Protein AF-D9W632-F1 (afdb_monomer)

Organism: NCBI:txid457427

Mean predicted aligned error: 4.55 Å

Solvent-accessible surface area (backbone atoms only — not comparable to full-atom values): 6852 Å² total; per-residue (Å²): 112,69,69,60,52,53,55,49,32,51,59,51,27,63,67,34,71,65,31,48,50,25,45,52,50,26,27,51,46,31,46,78,71,77,38,89,54,84,50,86,72,59,69,78,70,42,72,77,64,74,75,46,98,62,82,48,75,66,54,51,53,49,51,54,48,50,55,52,25,32,59,79,48,40,30,63,59,50,38,50,52,50,27,50,53,45,48,52,51,51,46,63,77,39,40,70,62,53,51,52,50,50,53,50,53,52,54,52,50,58,52,49,52,53,54,53,55,49,57,65,71,77,104

pLDDT: mean 94.78, std 5.45, range [66.19, 98.69]

Structure (mmCIF, N/CA/C/O backbone):
data_AF-D9W632-F1
#
_entry.id   AF-D9W632-F1
#
loop_
_atom_site.group_PDB
_atom_site.id
_atom_site.type_symbol
_atom_site.label_atom_id
_atom_site.label_alt_id
_atom_site.label_comp_id
_atom_site.label_asym_id
_atom_site.label_entity_id
_atom_site.label_seq_id
_atom_site.pdbx_PDB_ins_code
_atom_site.Cartn_x
_atom_site.Cartn_y
_atom_site.Cartn_z
_atom_site.occupancy
_atom_site.B_iso_or_equiv
_atom_site.auth_seq_id
_atom_site.auth_comp_id
_atom_site.auth_asym_id
_atom_site.auth_atom_id
_atom_site.pdbx_PDB_model_num
ATOM 1 N N . MET A 1 1 ? 16.142 9.130 -5.933 1.00 76.19 1 MET A N 1
ATOM 2 C CA . MET A 1 1 ? 15.165 9.260 -7.043 1.00 76.19 1 MET A CA 1
ATOM 3 C C . MET A 1 1 ? 14.056 8.210 -6.962 1.00 76.19 1 MET A C 1
ATOM 5 O O . MET A 1 1 ? 12.921 8.605 -6.755 1.00 76.19 1 MET A O 1
ATOM 9 N N . PHE A 1 2 ? 14.358 6.908 -7.072 1.00 83.69 2 PHE A N 1
ATOM 10 C CA . PHE A 1 2 ? 13.352 5.829 -7.065 1.00 83.69 2 PHE A CA 1
ATOM 11 C C . PHE A 1 2 ? 12.422 5.850 -5.837 1.00 83.69 2 PHE A C 1
ATOM 13 O O . PHE A 1 2 ? 11.212 5.933 -6.014 1.00 83.69 2 PHE A O 1
ATOM 20 N N . ASN A 1 3 ? 12.970 5.914 -4.615 1.00 89.00 3 ASN A N 1
ATOM 21 C CA . ASN A 1 3 ? 12.156 5.965 -3.387 1.00 89.00 3 ASN A CA 1
ATOM 22 C C . ASN A 1 3 ? 11.170 7.146 -3.382 1.00 89.00 3 ASN A C 1
ATOM 24 O O . ASN A 1 3 ? 10.028 6.995 -2.973 1.00 89.00 3 ASN A O 1
ATOM 28 N N . ARG A 1 4 ? 11.574 8.303 -3.926 1.00 94.31 4 ARG A N 1
ATOM 29 C CA . ARG A 1 4 ? 10.696 9.475 -4.057 1.00 94.31 4 ARG A CA 1
ATOM 30 C C . ARG A 1 4 ? 9.517 9.202 -4.999 1.00 94.31 4 ARG A C 1
ATOM 32 O O . ARG A 1 4 ? 8.414 9.655 -4.721 1.00 94.31 4 ARG A O 1
ATOM 39 N N . LEU A 1 5 ? 9.745 8.489 -6.106 1.00 95.44 5 LEU A N 1
ATOM 40 C CA . LEU A 1 5 ? 8.688 8.131 -7.060 1.00 95.44 5 LEU A CA 1
ATOM 41 C C . LEU A 1 5 ? 7.681 7.160 -6.434 1.00 95.44 5 LEU A C 1
ATOM 43 O O . LEU A 1 5 ? 6.483 7.380 -6.568 1.00 95.44 5 LEU A O 1
ATOM 47 N N . VAL A 1 6 ? 8.169 6.158 -5.695 1.00 93.25 6 VAL A N 1
ATOM 48 C CA . VAL A 1 6 ? 7.323 5.203 -4.962 1.00 93.25 6 VAL A CA 1
ATOM 49 C C . VAL A 1 6 ? 6.440 5.930 -3.948 1.00 93.25 6 VAL A C 1
ATOM 51 O O . VAL A 1 6 ? 5.220 5.814 -4.012 1.00 93.25 6 VAL A O 1
ATOM 54 N N . THR A 1 7 ? 7.032 6.751 -3.073 1.00 96.19 7 THR A N 1
ATOM 55 C CA . THR A 1 7 ? 6.271 7.526 -2.080 1.00 96.19 7 THR A CA 1
ATOM 56 C C . THR A 1 7 ? 5.241 8.435 -2.745 1.00 96.19 7 THR A C 1
ATOM 58 O O . THR A 1 7 ? 4.099 8.502 -2.304 1.00 96.19 7 THR A O 1
ATOM 61 N N . ARG A 1 8 ? 5.607 9.117 -3.836 1.00 97.50 8 ARG A N 1
ATOM 62 C CA . ARG A 1 8 ? 4.686 10.009 -4.548 1.00 97.50 8 ARG A CA 1
ATOM 63 C C . ARG A 1 8 ? 3.494 9.258 -5.141 1.00 97.50 8 ARG A C 1
ATOM 65 O O . ARG A 1 8 ? 2.372 9.748 -5.043 1.00 97.50 8 ARG A O 1
ATOM 72 N N . ASP A 1 9 ? 3.717 8.118 -5.786 1.00 97.81 9 ASP A N 1
ATOM 73 C CA . ASP A 1 9 ? 2.635 7.364 -6.426 1.00 97.81 9 ASP A CA 1
ATOM 74 C C . ASP A 1 9 ? 1.709 6.728 -5.381 1.00 97.81 9 ASP A C 1
ATOM 76 O O . ASP A 1 9 ? 0.488 6.767 -5.551 1.00 97.81 9 ASP A O 1
ATOM 80 N N . PHE A 1 10 ? 2.264 6.281 -4.251 1.00 97.38 10 PHE A N 1
ATOM 81 C CA . PHE A 1 10 ? 1.483 5.887 -3.082 1.00 97.38 10 PHE A CA 1
ATOM 82 C C . PHE A 1 10 ? 0.614 7.046 -2.563 1.00 97.38 10 PHE A C 1
ATOM 84 O O . PHE A 1 10 ? -0.605 6.905 -2.456 1.00 97.38 10 PHE A O 1
ATOM 91 N N . GLU A 1 11 ? 1.186 8.235 -2.347 1.00 97.44 11 GLU A N 1
ATOM 92 C CA . GLU A 1 11 ? 0.432 9.422 -1.912 1.00 97.44 11 GLU A CA 1
ATOM 93 C C . GLU A 1 11 ? -0.648 9.860 -2.914 1.00 97.44 11 GLU A C 1
ATOM 95 O O . GLU A 1 11 ? -1.734 10.296 -2.524 1.00 97.44 11 GLU A O 1
ATOM 100 N N . ARG A 1 12 ? -0.397 9.715 -4.220 1.00 98.25 12 ARG A N 1
ATOM 101 C CA . ARG A 1 12 ? -1.414 9.951 -5.258 1.00 98.25 12 ARG A CA 1
ATOM 102 C C . ARG A 1 12 ? -2.530 8.910 -5.185 1.00 98.25 12 ARG A C 1
ATOM 104 O O . ARG A 1 12 ? -3.697 9.284 -5.277 1.00 98.25 12 ARG A O 1
ATOM 111 N N . SER A 1 13 ? -2.200 7.635 -4.974 1.00 98.44 13 SER A N 1
ATOM 112 C CA . SER A 1 13 ? -3.192 6.557 -4.874 1.00 98.44 13 SER A CA 1
ATOM 113 C C . SER A 1 13 ? -4.145 6.747 -3.688 1.00 98.44 13 SER A C 1
ATOM 115 O O . SER A 1 13 ? -5.347 6.552 -3.842 1.00 98.44 13 SER A O 1
ATOM 117 N N . ARG A 1 14 ? -3.657 7.266 -2.548 1.00 97.56 14 ARG A N 1
ATOM 118 C CA . ARG A 1 14 ? -4.485 7.644 -1.380 1.00 97.56 14 ARG A CA 1
ATOM 119 C C . ARG A 1 14 ? -5.591 8.641 -1.724 1.00 97.56 14 ARG A C 1
ATOM 121 O O . ARG A 1 14 ? -6.647 8.658 -1.092 1.00 97.56 14 ARG A O 1
ATOM 128 N N . ARG A 1 15 ? -5.338 9.505 -2.710 1.00 97.69 15 ARG A N 1
ATOM 129 C CA . ARG A 1 15 ? -6.256 10.565 -3.148 1.00 97.69 15 ARG A CA 1
ATOM 130 C C . ARG A 1 15 ? -7.187 10.116 -4.272 1.00 97.69 15 ARG A C 1
ATOM 132 O O . ARG A 1 15 ? -8.133 10.845 -4.572 1.00 97.69 15 ARG A O 1
ATOM 139 N N . ASP A 1 16 ? -6.956 8.943 -4.863 1.00 98.50 16 ASP A N 1
ATOM 140 C CA . ASP A 1 16 ? -7.811 8.389 -5.910 1.00 98.50 16 ASP A CA 1
ATOM 141 C C . ASP A 1 16 ?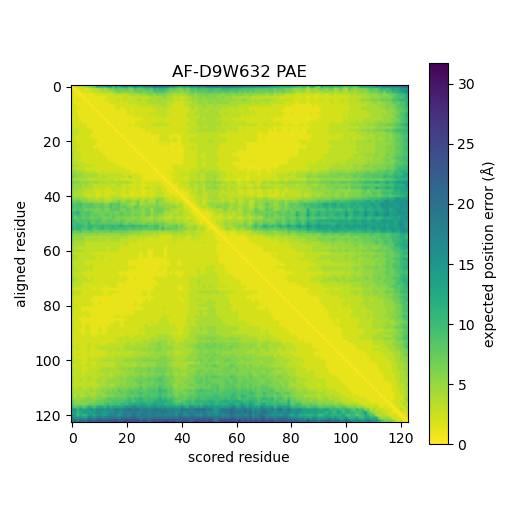 -9.257 8.236 -5.407 1.00 98.50 16 ASP A C 1
ATOM 143 O O . ASP A 1 16 ? -9.524 7.817 -4.276 1.00 98.50 16 ASP A O 1
ATOM 147 N N . ALA A 1 17 ? -10.220 8.614 -6.248 1.00 98.38 17 ALA A N 1
ATOM 148 C CA . ALA A 1 17 ? -11.623 8.656 -5.859 1.00 98.38 17 ALA A CA 1
ATOM 149 C C . ALA A 1 17 ? -12.178 7.271 -5.479 1.00 98.38 17 ALA A C 1
ATOM 151 O O . ALA A 1 17 ? -13.006 7.181 -4.567 1.00 98.38 17 ALA A O 1
ATOM 152 N N . ALA A 1 18 ? -11.728 6.200 -6.142 1.00 98.31 18 ALA A N 1
ATOM 153 C CA . ALA A 1 18 ? -12.130 4.836 -5.817 1.00 98.31 18 ALA A CA 1
ATOM 154 C C . ALA A 1 18 ? -11.544 4.398 -4.471 1.00 98.31 18 ALA A C 1
ATOM 156 O O . ALA A 1 18 ? -12.275 3.853 -3.643 1.00 98.31 18 ALA A O 1
ATOM 157 N N . VAL A 1 19 ? -10.279 4.732 -4.205 1.00 98.56 19 VAL A N 1
ATOM 158 C CA . VAL A 1 19 ? -9.628 4.459 -2.914 1.00 98.56 19 VAL A CA 1
ATOM 159 C C . VAL A 1 19 ? -10.344 5.183 -1.782 1.00 98.56 19 VAL A C 1
ATOM 161 O O . VAL A 1 19 ? -10.756 4.551 -0.813 1.00 98.56 19 VAL A O 1
ATOM 164 N N . ARG A 1 20 ? -10.616 6.485 -1.926 1.00 98.50 20 ARG A N 1
ATOM 165 C CA . ARG A 1 20 ? -11.353 7.256 -0.909 1.00 98.50 20 ARG A CA 1
ATOM 166 C C . ARG A 1 20 ? -12.751 6.690 -0.642 1.00 98.50 20 ARG A C 1
ATOM 168 O O . ARG A 1 20 ? -13.210 6.734 0.499 1.00 98.50 20 ARG A O 1
ATOM 175 N N . ARG A 1 21 ? -13.447 6.178 -1.667 1.00 98.44 21 ARG A N 1
ATOM 176 C CA . ARG A 1 21 ? -14.735 5.477 -1.495 1.00 98.44 21 ARG A CA 1
ATOM 177 C C . ARG A 1 21 ? -14.560 4.168 -0.725 1.00 98.44 21 ARG A C 1
ATOM 179 O O . ARG A 1 21 ? -15.293 3.951 0.236 1.00 98.44 21 ARG A O 1
ATOM 186 N N . GLY A 1 22 ? -13.572 3.353 -1.094 1.00 98.38 22 GLY A N 1
ATOM 187 C CA . GLY A 1 22 ? -13.239 2.113 -0.391 1.00 98.38 22 GLY A CA 1
ATOM 188 C C . GLY A 1 22 ? -12.907 2.352 1.083 1.00 98.38 22 GLY A C 1
ATOM 189 O O . GLY A 1 22 ? -13.436 1.662 1.947 1.00 98.38 22 GLY A O 1
ATOM 190 N N . VAL A 1 23 ? -12.111 3.382 1.391 1.00 98.38 23 VAL A N 1
ATOM 191 C CA . VAL A 1 23 ? -11.773 3.765 2.773 1.00 98.38 23 VAL A CA 1
ATOM 192 C C . VAL A 1 23 ? -13.025 4.133 3.569 1.00 98.38 23 VAL A C 1
ATOM 194 O O . VAL A 1 23 ? -13.185 3.687 4.704 1.00 98.38 23 VAL A O 1
ATOM 197 N N . ARG A 1 24 ? -13.959 4.897 2.986 1.00 98.50 24 ARG A N 1
ATOM 198 C CA . ARG A 1 24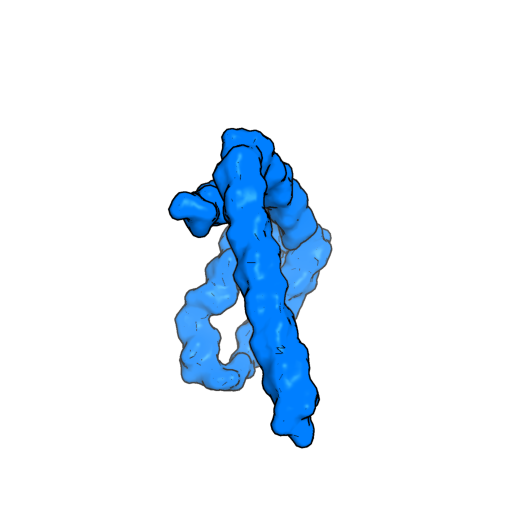 ? -15.231 5.219 3.658 1.00 98.50 24 ARG A CA 1
ATOM 199 C C . ARG A 1 24 ? -16.079 3.975 3.923 1.00 98.50 24 ARG A C 1
ATOM 201 O O . ARG A 1 24 ? -16.642 3.865 5.010 1.00 98.50 24 ARG A O 1
ATOM 208 N N . ALA A 1 25 ? -16.147 3.048 2.967 1.00 98.56 25 ALA A N 1
ATOM 209 C CA . ALA A 1 25 ? -16.869 1.787 3.127 1.00 98.56 25 ALA A CA 1
ATOM 210 C C . ALA A 1 25 ? -16.236 0.906 4.217 1.00 98.56 25 ALA A C 1
ATOM 212 O O . ALA A 1 25 ? -16.936 0.389 5.084 1.00 98.56 25 ALA A O 1
ATOM 213 N N . TRP A 1 26 ? -14.907 0.786 4.224 1.00 98.56 26 TRP A N 1
ATOM 214 C CA . TRP A 1 26 ? -14.160 0.062 5.254 1.00 98.56 26 TRP A CA 1
ATOM 215 C C . TRP A 1 26 ? -14.375 0.674 6.641 1.00 98.56 26 TRP A C 1
ATOM 217 O O . TRP A 1 26 ? -14.683 -0.038 7.593 1.00 98.56 26 TRP A O 1
ATOM 227 N N . SER A 1 27 ? -14.318 2.002 6.740 1.00 98.25 27 SER A N 1
ATOM 228 C CA . SER A 1 27 ? -14.571 2.736 7.980 1.00 98.25 27 SER A CA 1
ATOM 229 C C . SER A 1 27 ? -16.002 2.516 8.487 1.00 98.25 27 SER A C 1
ATOM 231 O O . SER A 1 27 ? -16.222 2.375 9.688 1.00 98.25 27 SER A O 1
ATOM 233 N N . ALA A 1 28 ? -16.988 2.449 7.584 1.00 98.44 28 ALA A N 1
ATOM 234 C CA . ALA A 1 28 ? -18.366 2.106 7.934 1.00 98.44 28 ALA A CA 1
ATOM 235 C C . ALA A 1 28 ? -18.500 0.664 8.440 1.00 98.44 28 ALA A C 1
ATOM 237 O O . ALA A 1 28 ? -19.195 0.438 9.427 1.00 98.44 28 ALA A O 1
ATOM 238 N N . CYS A 1 29 ? -17.796 -0.283 7.818 1.00 98.44 29 CYS A N 1
ATOM 239 C CA . CYS A 1 29 ? -17.740 -1.665 8.286 1.00 98.44 29 CYS A CA 1
ATOM 240 C C . CYS A 1 29 ? -17.151 -1.758 9.699 1.00 98.44 29 CYS A C 1
ATOM 242 O O . CYS A 1 29 ? -17.771 -2.359 10.567 1.00 98.44 29 CYS A O 1
ATOM 244 N N . LEU A 1 30 ? -16.024 -1.092 9.974 1.00 97.69 30 LEU A N 1
ATOM 245 C CA . LEU A 1 30 ? -15.448 -1.073 11.322 1.00 97.69 30 LEU A CA 1
ATOM 246 C C . LEU A 1 30 ? -16.402 -0.470 12.356 1.00 97.69 30 LEU A C 1
ATOM 248 O O . LEU A 1 30 ? -16.509 -0.998 13.460 1.00 97.69 30 LEU A O 1
ATOM 252 N N . ARG A 1 31 ? -17.143 0.589 11.998 1.00 97.75 31 ARG A N 1
ATOM 253 C CA . ARG A 1 31 ? -18.140 1.186 12.902 1.00 97.75 31 ARG A CA 1
ATOM 254 C C . ARG A 1 31 ? -19.246 0.208 13.283 1.00 97.75 31 ARG A C 1
ATOM 256 O O . ARG A 1 31 ? -19.664 0.223 14.435 1.00 97.75 31 ARG A O 1
ATOM 263 N N . ALA A 1 32 ? -19.692 -0.634 12.350 1.00 97.50 32 ALA A N 1
ATOM 264 C CA . ALA A 1 32 ? -20.673 -1.683 12.635 1.00 97.50 32 ALA A CA 1
ATOM 265 C C . ALA A 1 32 ? -20.136 -2.745 13.616 1.00 97.50 32 ALA A C 1
ATOM 267 O O . ALA A 1 32 ? -20.912 -3.422 14.276 1.00 97.50 32 ALA A O 1
ATOM 268 N N . GLU A 1 33 ? -18.813 -2.846 13.749 1.00 94.88 33 GLU A N 1
ATOM 269 C CA . GLU A 1 33 ? -18.097 -3.755 14.652 1.00 94.88 33 GLU A CA 1
ATOM 270 C C . GLU A 1 33 ? -17.671 -3.057 15.959 1.00 94.88 33 GLU A C 1
ATOM 272 O O . GLU A 1 33 ? -16.863 -3.579 16.724 1.00 94.88 33 GLU A O 1
ATOM 277 N N . GLY A 1 34 ? -18.169 -1.838 16.205 1.00 96.12 34 GLY A N 1
ATOM 278 C CA . GLY A 1 34 ? -17.842 -1.041 17.390 1.00 96.12 34 GLY A CA 1
ATOM 279 C C . GLY A 1 34 ? -16.480 -0.335 17.339 1.00 96.12 34 GLY A C 1
ATOM 280 O O . GLY A 1 34 ? -16.075 0.275 18.326 1.00 96.12 34 GLY A O 1
ATOM 281 N N . LEU A 1 35 ? -15.772 -0.368 16.205 1.00 94.38 35 LEU A N 1
ATOM 282 C CA . LEU A 1 35 ? -14.444 0.230 16.034 1.00 94.38 35 LEU A CA 1
ATOM 283 C C . LEU A 1 35 ? -14.514 1.518 15.203 1.00 94.38 35 LEU A C 1
ATOM 285 O O . LEU A 1 35 ? -15.205 1.602 14.189 1.00 94.38 35 LEU A O 1
ATOM 289 N N . ARG A 1 36 ? -13.766 2.555 15.595 1.00 92.12 36 ARG A N 1
ATOM 290 C CA . ARG A 1 36 ? -13.760 3.849 14.891 1.00 92.12 36 ARG A CA 1
ATOM 291 C C . ARG A 1 36 ? -12.379 4.166 14.333 1.00 92.12 36 ARG A C 1
ATOM 293 O O . ARG A 1 36 ? -11.521 4.671 15.047 1.00 92.12 36 ARG A O 1
ATOM 300 N N . HIS A 1 37 ? -12.208 3.923 13.034 1.00 91.19 37 HIS A N 1
ATOM 301 C CA . HIS A 1 37 ? -11.010 4.293 12.281 1.00 91.19 37 HIS A CA 1
ATOM 302 C C . HIS A 1 37 ? -11.374 4.912 10.933 1.00 91.19 37 HIS A C 1
ATOM 304 O O . HIS A 1 37 ? -12.286 4.445 10.249 1.00 91.19 37 HIS A O 1
ATOM 310 N N . THR A 1 38 ? -10.678 5.985 10.566 1.00 92.25 38 THR A N 1
ATOM 311 C CA . THR A 1 38 ? -10.894 6.745 9.322 1.00 92.25 38 THR A CA 1
ATOM 312 C C . THR A 1 38 ? -9.736 6.608 8.338 1.00 92.25 38 THR A C 1
ATOM 314 O O . THR A 1 38 ? -9.930 6.867 7.152 1.00 92.25 38 THR A O 1
ATOM 317 N N . ASP A 1 39 ? -8.572 6.152 8.806 1.00 92.81 39 ASP A N 1
ATOM 318 C CA . ASP A 1 39 ? -7.394 5.871 7.990 1.00 92.81 39 ASP A CA 1
ATOM 319 C C . ASP A 1 39 ? -6.902 4.432 8.247 1.00 92.81 39 ASP A C 1
ATOM 321 O O . ASP A 1 39 ? -6.465 4.131 9.364 1.00 92.81 39 ASP A O 1
ATOM 325 N N . PRO A 1 40 ? -6.953 3.542 7.239 1.00 92.75 40 PRO A N 1
ATOM 326 C CA . PRO A 1 40 ? -6.439 2.178 7.334 1.00 92.75 40 PRO A CA 1
ATOM 327 C C . PRO A 1 40 ? -4.957 2.083 7.698 1.00 92.75 40 PRO A C 1
ATOM 329 O O . PRO A 1 40 ? -4.551 1.060 8.243 1.00 92.75 40 PRO A O 1
ATOM 332 N N . LEU A 1 41 ? -4.156 3.112 7.402 1.00 91.25 41 LEU A N 1
ATOM 333 C CA . LEU A 1 41 ? -2.728 3.128 7.733 1.00 91.25 41 LEU A CA 1
ATOM 334 C C . LEU A 1 41 ? -2.509 3.356 9.235 1.00 91.25 41 LEU A C 1
ATOM 336 O O . LEU A 1 41 ? -1.681 2.698 9.848 1.00 91.25 41 LEU A O 1
ATOM 340 N N . SER A 1 42 ? -3.348 4.186 9.861 1.00 88.94 42 SER A N 1
ATOM 341 C CA . SER A 1 42 ? -3.237 4.515 11.290 1.00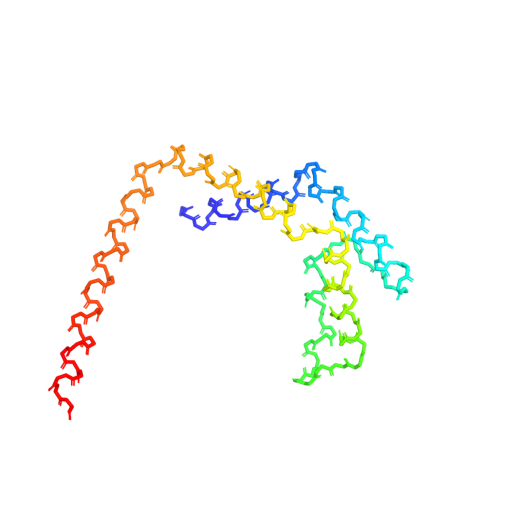 88.94 42 SER A CA 1
ATOM 342 C C . SER A 1 42 ? -3.630 3.384 12.249 1.00 88.94 42 SER A C 1
ATOM 344 O O . SER A 1 42 ? -3.420 3.501 13.455 1.00 88.94 42 SER A O 1
ATOM 346 N N . VAL A 1 43 ? -4.238 2.299 11.751 1.00 86.00 43 VAL A N 1
ATOM 347 C CA . VAL A 1 43 ? -4.684 1.183 12.603 1.00 86.00 43 VAL A CA 1
ATOM 348 C C . VAL A 1 43 ? -3.493 0.453 13.222 1.00 86.00 43 VAL A C 1
ATOM 350 O O . VAL A 1 43 ? -3.551 0.092 14.400 1.00 86.00 43 VAL A O 1
ATOM 353 N N . ALA A 1 44 ? -2.423 0.273 12.443 1.00 80.06 44 ALA A N 1
ATOM 354 C CA . ALA A 1 44 ? -1.197 -0.392 12.878 1.00 80.06 44 ALA A CA 1
ATOM 355 C C . ALA A 1 44 ? -0.271 0.539 13.683 1.00 80.06 44 ALA A C 1
ATOM 357 O O . ALA A 1 44 ? 0.436 0.071 14.568 1.00 80.06 44 ALA A O 1
ATOM 358 N N . ASP A 1 45 ? -0.331 1.852 13.447 1.00 82.81 45 ASP A N 1
ATOM 359 C CA . ASP A 1 45 ? 0.607 2.833 14.015 1.00 82.81 45 ASP A CA 1
ATOM 360 C C . ASP A 1 45 ? 0.244 3.311 15.434 1.00 82.81 45 ASP A C 1
ATOM 362 O O . ASP A 1 45 ? 0.790 4.302 15.928 1.00 82.81 45 ASP A O 1
ATOM 366 N N . LYS A 1 46 ? -0.699 2.655 16.125 1.00 84.06 46 LYS A N 1
ATOM 367 C CA . LYS A 1 46 ? -1.088 3.103 17.466 1.00 84.06 46 LYS A CA 1
ATOM 368 C C . LYS A 1 46 ? 0.013 2.793 18.491 1.00 84.06 46 LYS A C 1
ATOM 370 O O . LYS A 1 46 ? 0.326 1.620 18.702 1.00 84.06 46 LYS A O 1
ATOM 375 N N . PRO A 1 47 ? 0.482 3.788 19.271 1.00 86.25 47 PRO A N 1
ATOM 376 C CA . PRO A 1 47 ? 1.510 3.568 20.292 1.00 86.25 47 PRO A CA 1
ATOM 377 C C . PRO A 1 47 ? 1.126 2.552 21.376 1.00 86.25 47 PRO A C 1
ATOM 379 O O . PRO A 1 47 ? 1.997 1.970 22.014 1.00 86.25 47 PRO A O 1
ATOM 382 N N . VAL A 1 48 ? -0.175 2.333 21.605 1.00 87.19 48 VAL A N 1
ATOM 383 C CA . VAL A 1 48 ? -0.664 1.370 22.604 1.00 87.19 48 VAL A CA 1
ATOM 384 C C . VAL A 1 48 ? -0.288 -0.078 22.263 1.00 87.19 48 VAL A C 1
ATOM 386 O O . VAL A 1 48 ? -0.041 -0.846 23.189 1.00 87.19 48 VAL A O 1
ATOM 389 N N . TRP A 1 49 ? -0.167 -0.430 20.975 1.00 89.31 49 TRP A N 1
ATOM 390 C CA . TRP A 1 49 ? 0.237 -1.775 20.536 1.00 89.31 49 TRP A CA 1
ATOM 391 C C . TRP A 1 49 ? 1.699 -2.077 20.872 1.00 89.31 49 TRP A C 1
ATOM 393 O O . TRP A 1 49 ? 2.039 -3.192 21.243 1.00 89.31 49 TRP A O 1
ATOM 403 N N . ALA A 1 50 ? 2.563 -1.060 20.856 1.00 87.50 50 ALA A N 1
ATOM 404 C CA . ALA A 1 50 ? 3.990 -1.214 21.138 1.00 87.50 50 ALA A CA 1
ATOM 405 C C . ALA A 1 50 ? 4.331 -1.343 22.637 1.00 87.50 50 ALA A C 1
ATOM 407 O O . ALA A 1 50 ? 5.499 -1.482 22.993 1.00 87.50 50 ALA A O 1
ATOM 408 N N . ARG A 1 51 ? 3.341 -1.283 23.540 1.00 89.94 51 ARG A N 1
ATOM 409 C CA . ARG A 1 51 ? 3.571 -1.346 24.998 1.00 89.94 51 ARG A CA 1
ATOM 410 C C . ARG A 1 51 ? 3.961 -2.737 25.504 1.00 89.94 51 ARG A C 1
ATOM 412 O O . ARG A 1 51 ? 4.389 -2.865 26.646 1.00 89.94 51 ARG A O 1
ATOM 419 N N . SER A 1 52 ? 3.773 -3.771 24.691 1.00 90.56 52 SER A N 1
ATOM 420 C CA . SER A 1 52 ? 4.017 -5.167 25.045 1.00 90.56 52 SER A CA 1
ATOM 421 C C . SER A 1 52 ? 4.518 -5.926 23.821 1.00 90.56 52 SER A C 1
ATOM 423 O O . SER A 1 52 ? 4.134 -5.626 22.697 1.00 90.56 52 SER A O 1
ATOM 425 N N . SER A 1 53 ? 5.349 -6.947 24.039 1.00 89.88 53 SER A N 1
ATOM 426 C CA . SER A 1 53 ? 5.761 -7.883 22.984 1.00 89.88 53 SER A CA 1
ATOM 427 C C . SER A 1 53 ? 4.667 -8.890 22.610 1.00 89.88 53 SER A C 1
ATOM 429 O O . SER A 1 53 ? 4.757 -9.539 21.570 1.00 89.88 53 SER A O 1
ATOM 431 N N . ARG A 1 54 ? 3.639 -9.041 23.456 1.00 93.56 54 ARG A N 1
ATOM 432 C CA . ARG A 1 54 ? 2.456 -9.867 23.187 1.00 93.56 54 ARG A CA 1
ATOM 433 C C . ARG A 1 54 ? 1.253 -8.984 22.857 1.00 93.56 54 ARG A C 1
ATOM 435 O O . ARG A 1 54 ? 1.005 -8.049 23.627 1.00 93.56 54 ARG A O 1
ATOM 442 N N . PRO A 1 55 ? 0.486 -9.309 21.799 1.00 93.50 55 PRO A N 1
ATOM 443 C CA . PRO A 1 55 ? -0.667 -8.517 21.414 1.00 93.50 55 PRO A CA 1
ATOM 444 C C . PRO A 1 55 ? -1.774 -8.617 22.462 1.00 9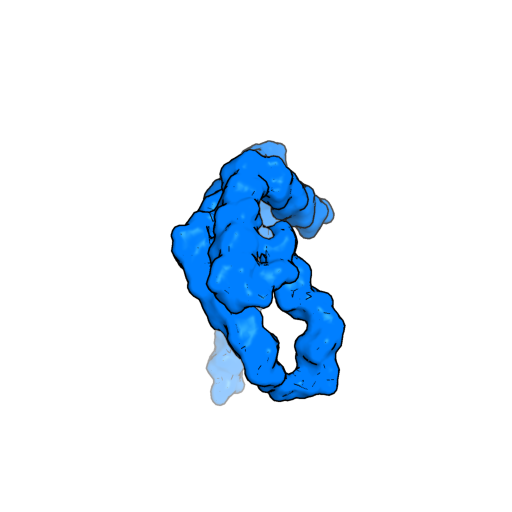3.50 55 PRO A C 1
ATOM 446 O O . PRO A 1 55 ? -2.039 -9.685 23.023 1.00 93.50 55 PRO A O 1
ATOM 449 N N . SER A 1 56 ? -2.436 -7.494 22.721 1.00 93.12 56 SER A N 1
ATOM 450 C CA . SER A 1 56 ? -3.578 -7.461 23.642 1.00 93.12 56 SER A CA 1
ATOM 451 C C . SER A 1 56 ? -4.845 -8.048 22.993 1.00 93.12 56 SER A C 1
ATOM 453 O O . SER A 1 56 ? -4.969 -8.053 21.766 1.00 93.12 56 SER A O 1
ATOM 455 N N . PRO A 1 57 ? -5.855 -8.478 23.774 1.00 94.06 57 PRO A N 1
ATOM 456 C CA . PRO A 1 57 ? -7.143 -8.895 23.213 1.00 94.06 57 PRO A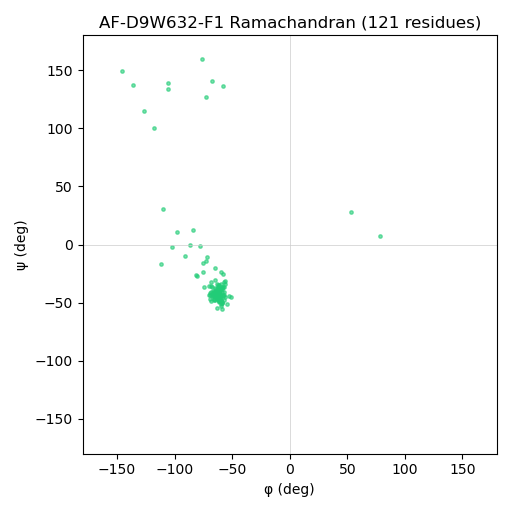 CA 1
ATOM 457 C C . PRO A 1 57 ? -7.818 -7.818 22.346 1.00 94.06 57 PRO A C 1
ATOM 459 O O . PRO A 1 57 ? -8.476 -8.132 21.354 1.00 94.06 57 PRO A O 1
ATOM 462 N N . GLU A 1 58 ? -7.647 -6.538 22.691 1.00 92.69 58 GLU A N 1
ATOM 463 C CA . GLU A 1 58 ? -8.159 -5.418 21.896 1.00 92.69 58 GLU A CA 1
ATOM 464 C C . GLU A 1 58 ? -7.431 -5.279 20.554 1.00 92.69 58 GLU A C 1
ATOM 466 O O . GLU A 1 58 ? -8.074 -5.036 19.529 1.00 92.69 58 GLU A O 1
ATOM 471 N N . GLU A 1 59 ? -6.113 -5.456 20.550 1.00 94.62 59 GLU A N 1
ATOM 472 C CA . GLU A 1 59 ? -5.293 -5.436 19.338 1.00 94.62 59 GLU A CA 1
ATOM 473 C C . GLU A 1 59 ? -5.717 -6.545 18.378 1.00 94.62 59 GLU A C 1
ATOM 475 O O . GLU A 1 59 ? -6.008 -6.277 17.212 1.00 94.62 59 GLU A O 1
ATOM 480 N N . ILE A 1 60 ? -5.860 -7.770 18.894 1.00 95.31 60 ILE A N 1
ATOM 481 C CA . ILE A 1 60 ? -6.314 -8.931 18.122 1.00 95.31 60 ILE A CA 1
ATOM 482 C C . ILE A 1 60 ? -7.701 -8.661 17.534 1.00 95.31 60 ILE A C 1
ATOM 484 O O . ILE A 1 60 ? -7.903 -8.815 16.329 1.00 95.31 60 ILE A O 1
ATOM 488 N N . ARG A 1 61 ? -8.654 -8.197 18.354 1.00 95.50 61 ARG A N 1
ATOM 489 C CA . ARG A 1 61 ? -10.004 -7.838 17.890 1.00 95.50 61 ARG A CA 1
ATOM 490 C C . ARG A 1 61 ? -9.960 -6.785 16.780 1.00 95.50 61 ARG A C 1
ATOM 492 O O . ARG A 1 61 ? -10.679 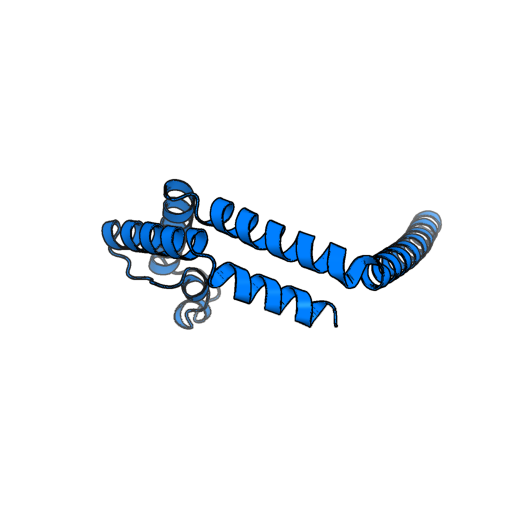-6.915 15.789 1.00 95.50 61 ARG A O 1
ATOM 499 N N . THR A 1 62 ? -9.120 -5.763 16.934 1.00 95.19 62 THR A N 1
ATOM 500 C CA . THR A 1 62 ? -8.967 -4.680 15.954 1.00 95.19 62 THR A CA 1
ATOM 501 C C . THR A 1 62 ? -8.389 -5.200 14.640 1.00 95.19 62 THR A C 1
ATOM 503 O O . THR A 1 62 ? -8.950 -4.923 13.582 1.00 95.19 62 THR A O 1
ATOM 506 N N . ALA A 1 63 ? -7.321 -5.998 14.695 1.00 95.25 63 ALA A N 1
ATOM 507 C CA . ALA A 1 63 ? -6.679 -6.577 13.518 1.00 95.25 63 ALA A CA 1
ATOM 508 C C . ALA A 1 63 ? -7.617 -7.529 12.756 1.00 95.25 63 ALA A C 1
ATOM 510 O O . ALA A 1 63 ? -7.729 -7.453 11.531 1.00 95.25 63 ALA A O 1
ATOM 511 N N . VAL A 1 64 ? -8.353 -8.384 13.476 1.00 97.12 64 VAL A N 1
ATOM 512 C CA . VAL A 1 64 ? -9.336 -9.301 12.879 1.00 97.12 64 VAL A CA 1
ATOM 513 C C . VAL A 1 64 ? -10.452 -8.526 12.175 1.00 97.12 64 VAL A C 1
ATOM 515 O O . VAL A 1 64 ? -10.811 -8.848 11.038 1.00 97.12 64 VAL A O 1
ATOM 518 N N . ALA A 1 65 ? -10.996 -7.490 12.819 1.00 97.44 65 ALA A N 1
ATOM 519 C CA . ALA A 1 65 ? -12.027 -6.652 12.216 1.00 97.44 65 ALA A CA 1
ATOM 520 C C . ALA A 1 65 ? -11.508 -5.874 10.999 1.00 97.44 65 ALA A C 1
ATOM 522 O O . ALA A 1 65 ? -12.201 -5.795 9.985 1.00 97.44 65 ALA A O 1
ATOM 523 N N . ASP A 1 66 ? -10.280 -5.355 11.059 1.00 97.06 66 ASP A N 1
ATOM 524 C CA . ASP A 1 66 ? -9.638 -4.661 9.945 1.00 97.06 66 ASP A CA 1
ATOM 525 C C . ASP A 1 66 ? -9.496 -5.564 8.711 1.00 97.06 66 ASP A C 1
ATOM 527 O O . ASP A 1 66 ? -9.969 -5.202 7.629 1.00 97.06 66 ASP A O 1
ATOM 531 N N . VAL A 1 67 ? -8.933 -6.767 8.867 1.00 96.88 67 VAL A N 1
ATOM 532 C CA . VAL A 1 67 ? -8.783 -7.734 7.764 1.00 96.88 67 VAL A CA 1
ATOM 533 C C . VAL A 1 67 ? -10.145 -8.132 7.190 1.00 96.88 67 VAL A C 1
ATOM 535 O O . VAL A 1 67 ? -10.331 -8.095 5.969 1.00 96.88 67 VAL A O 1
ATOM 538 N N . ARG A 1 68 ? -11.134 -8.432 8.045 1.00 98.19 68 ARG A N 1
ATOM 539 C CA . ARG A 1 68 ? -12.499 -8.765 7.603 1.00 98.19 68 ARG A CA 1
ATOM 540 C C . ARG A 1 68 ? -13.127 -7.619 6.812 1.00 98.19 68 ARG A C 1
ATOM 542 O O . ARG A 1 68 ? -13.664 -7.841 5.726 1.00 98.19 68 ARG A O 1
ATOM 549 N N . CYS A 1 69 ? -13.053 -6.392 7.322 1.00 98.38 69 CYS A N 1
ATOM 550 C CA . CYS A 1 69 ? -13.630 -5.227 6.660 1.00 98.38 69 CYS A CA 1
ATOM 551 C C . CYS A 1 69 ? -12.899 -4.873 5.361 1.00 98.38 69 CYS A C 1
ATOM 553 O O . CYS A 1 69 ? -13.552 -4.496 4.383 1.00 98.38 69 CYS A O 1
ATOM 555 N N . LYS A 1 70 ? -11.572 -5.045 5.298 1.00 97.88 70 LYS A N 1
ATOM 556 C CA . LYS A 1 70 ? -10.794 -4.915 4.054 1.00 97.88 70 LYS A CA 1
ATOM 557 C C . LYS A 1 70 ? -11.263 -5.922 3.005 1.00 97.88 70 LYS A C 1
ATOM 559 O O . LYS A 1 70 ? -11.434 -5.531 1.853 1.00 97.88 70 LYS A O 1
ATOM 564 N N . GLY A 1 71 ? -11.544 -7.164 3.406 1.00 98.25 71 GLY A N 1
ATOM 565 C CA . GLY A 1 71 ? -12.122 -8.192 2.538 1.00 98.25 71 GLY A CA 1
ATOM 566 C C . GLY A 1 71 ? -13.521 -7.826 2.034 1.00 98.25 71 GLY A C 1
ATOM 567 O O . GLY A 1 71 ? -13.734 -7.728 0.828 1.00 98.25 71 GLY A O 1
ATOM 568 N N . ARG A 1 72 ? -14.458 -7.523 2.944 1.00 98.31 72 ARG A N 1
ATOM 569 C CA . ARG A 1 72 ? -15.857 -7.173 2.607 1.00 98.31 72 ARG A CA 1
ATOM 570 C C . ARG A 1 72 ? -15.986 -5.982 1.659 1.00 98.31 72 ARG A C 1
ATOM 572 O O . ARG A 1 72 ? -16.934 -5.909 0.887 1.00 98.31 72 ARG A O 1
ATOM 579 N N . THR A 1 73 ? -15.059 -5.034 1.746 1.00 98.44 73 THR A N 1
ATOM 580 C CA . THR A 1 73 ? -15.082 -3.796 0.951 1.00 98.44 73 THR A CA 1
ATOM 581 C C . THR A 1 73 ? -14.113 -3.818 -0.222 1.00 98.44 73 THR A C 1
ATOM 583 O O . THR A 1 73 ? -14.062 -2.853 -0.983 1.00 98.44 73 THR A O 1
ATOM 586 N N . ARG A 1 74 ? -13.338 -4.903 -0.365 1.00 98.50 74 ARG A N 1
ATOM 587 C CA . ARG A 1 74 ? -12.277 -5.063 -1.370 1.00 98.50 74 ARG A CA 1
ATOM 588 C C . ARG A 1 74 ? -11.260 -3.919 -1.353 1.00 98.50 74 ARG A C 1
ATOM 590 O O . ARG A 1 74 ? -10.641 -3.611 -2.370 1.00 98.50 74 ARG A O 1
ATOM 597 N N . LEU A 1 75 ? -11.068 -3.278 -0.198 1.00 98.38 75 LEU A N 1
ATOM 598 C CA . LEU A 1 75 ? -10.261 -2.064 -0.077 1.00 98.38 75 LEU A CA 1
ATOM 599 C C . LEU A 1 75 ? -8.829 -2.272 -0.590 1.00 98.38 75 LEU A C 1
ATOM 601 O O . LEU A 1 75 ? -8.326 -1.448 -1.351 1.00 98.38 75 LEU A O 1
ATOM 605 N N . ALA A 1 76 ? -8.191 -3.382 -0.212 1.00 97.12 76 ALA A N 1
ATOM 606 C CA . ALA A 1 76 ? -6.823 -3.687 -0.629 1.00 97.12 76 ALA A CA 1
ATOM 607 C C . ALA A 1 76 ? -6.700 -3.844 -2.156 1.00 97.12 76 ALA A C 1
ATOM 609 O O . ALA A 1 76 ? -5.746 -3.355 -2.755 1.00 97.12 76 ALA A O 1
ATOM 610 N N . GLU A 1 77 ? -7.684 -4.476 -2.797 1.00 98.31 77 GLU A N 1
ATOM 611 C CA . GLU A 1 77 ? -7.710 -4.675 -4.248 1.00 98.31 77 GLU A CA 1
ATOM 612 C C . GLU A 1 77 ? -7.919 -3.353 -4.998 1.00 98.31 77 GLU A C 1
ATOM 614 O O . GLU A 1 77 ? -7.184 -3.050 -5.943 1.00 98.31 77 GLU A O 1
ATOM 619 N N . ILE A 1 78 ? -8.887 -2.547 -4.549 1.00 98.69 78 ILE A N 1
ATOM 620 C CA . ILE A 1 78 ? -9.179 -1.222 -5.112 1.00 98.69 78 ILE A CA 1
ATOM 621 C C . ILE A 1 78 ? -7.926 -0.345 -5.051 1.00 98.69 78 ILE A C 1
ATOM 623 O O . ILE A 1 78 ? -7.538 0.266 -6.048 1.00 98.69 78 ILE A O 1
ATOM 627 N N . TRP A 1 79 ? -7.269 -0.314 -3.891 1.00 98.44 79 TRP A N 1
ATOM 628 C CA . TRP A 1 79 ? -6.084 0.505 -3.678 1.00 98.44 79 TRP A CA 1
ATOM 629 C C . TRP A 1 79 ? -4.894 0.011 -4.495 1.00 98.44 79 TRP A C 1
ATOM 631 O O . TRP A 1 79 ? -4.319 0.798 -5.249 1.00 98.44 79 TRP A O 1
ATOM 641 N N . ARG A 1 80 ? -4.595 -1.295 -4.461 1.00 98.19 80 ARG A N 1
ATOM 642 C CA . ARG A 1 80 ? -3.543 -1.897 -5.295 1.00 98.19 80 ARG A CA 1
ATOM 643 C C . ARG A 1 80 ? -3.738 -1.559 -6.770 1.00 98.19 80 ARG A C 1
ATOM 645 O O . ARG A 1 80 ? -2.775 -1.226 -7.452 1.00 98.19 80 ARG A O 1
ATOM 652 N N . THR A 1 81 ? -4.967 -1.646 -7.272 1.00 98.56 81 THR A N 1
ATOM 653 C CA . THR A 1 81 ? -5.275 -1.377 -8.684 1.00 98.56 81 THR A CA 1
ATOM 654 C C . THR A 1 81 ? -5.035 0.091 -9.041 1.00 98.56 81 THR A C 1
ATOM 656 O O . THR A 1 81 ? -4.403 0.386 -10.058 1.00 98.56 81 THR A O 1
ATOM 659 N N . ALA A 1 82 ? -5.480 1.018 -8.188 1.00 98.56 82 ALA A N 1
ATOM 660 C CA . ALA A 1 82 ? -5.254 2.447 -8.384 1.00 98.56 82 ALA A CA 1
ATOM 661 C C . ALA A 1 82 ? -3.760 2.807 -8.348 1.00 98.56 82 ALA A C 1
ATOM 663 O O . ALA A 1 82 ? -3.283 3.552 -9.208 1.00 98.56 82 ALA A O 1
ATOM 664 N N . GLU A 1 83 ? -3.012 2.256 -7.391 1.00 98.50 83 GLU A N 1
ATOM 665 C CA . GLU A 1 83 ? -1.575 2.494 -7.268 1.00 98.50 83 GLU A CA 1
ATOM 666 C C . GLU A 1 83 ? -0.793 1.879 -8.434 1.00 98.50 83 GLU A C 1
ATOM 668 O O . GLU A 1 83 ? 0.034 2.558 -9.037 1.00 98.50 83 GLU A O 1
ATOM 673 N N . ALA A 1 84 ? -1.103 0.643 -8.834 1.00 98.50 84 ALA A N 1
ATOM 674 C CA . ALA A 1 84 ? -0.444 -0.022 -9.958 1.00 98.50 84 ALA A CA 1
ATOM 675 C C . ALA A 1 84 ? -0.603 0.759 -11.272 1.00 98.50 84 ALA A C 1
ATOM 677 O O . ALA A 1 84 ? 0.342 0.840 -12.064 1.00 98.50 84 ALA A O 1
ATOM 678 N N . ARG A 1 85 ? -1.768 1.384 -11.499 1.00 98.38 85 ARG A N 1
ATOM 679 C CA . ARG A 1 85 ? -1.986 2.280 -12.645 1.00 98.38 85 ARG A CA 1
ATOM 680 C C . ARG A 1 85 ? -1.013 3.465 -12.620 1.00 98.38 85 ARG A C 1
ATOM 682 O O . ARG A 1 85 ? -0.387 3.751 -13.639 1.00 98.38 85 ARG A O 1
ATOM 689 N N . LEU A 1 86 ? -0.859 4.116 -11.465 1.00 98.38 86 LEU A N 1
ATOM 690 C CA . LEU A 1 86 ? 0.038 5.267 -11.279 1.00 98.38 86 LEU A CA 1
ATOM 691 C C . LEU A 1 86 ? 1.513 4.867 -11.415 1.00 98.38 86 LEU A C 1
ATOM 693 O O . LEU A 1 86 ? 2.270 5.526 -12.123 1.00 98.38 86 LEU A O 1
ATOM 697 N N . GLN A 1 87 ? 1.907 3.748 -10.807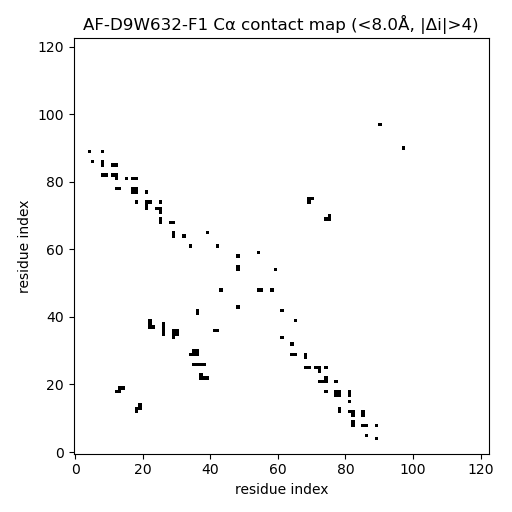 1.00 97.69 87 GLN A N 1
ATOM 698 C CA . GLN A 1 87 ? 3.262 3.209 -10.923 1.00 97.69 87 GLN A CA 1
ATOM 699 C C . GLN A 1 87 ? 3.598 2.856 -12.379 1.00 97.69 87 GLN A C 1
ATOM 701 O O . GLN A 1 87 ? 4.689 3.165 -12.857 1.00 97.69 87 GLN A O 1
ATOM 706 N N . THR A 1 88 ? 2.658 2.258 -13.118 1.00 97.94 88 THR A N 1
ATOM 707 C CA . THR A 1 88 ? 2.840 1.923 -14.540 1.00 97.94 88 THR A CA 1
ATOM 708 C C . THR A 1 88 ? 3.050 3.176 -15.390 1.00 97.94 88 THR A C 1
ATOM 710 O O . THR A 1 88 ? 3.939 3.200 -16.242 1.00 97.94 88 THR A O 1
ATOM 713 N N . GLU A 1 89 ? 2.272 4.232 -15.146 1.00 97.62 89 GLU A N 1
ATOM 714 C CA . GLU A 1 89 ? 2.458 5.542 -15.779 1.00 97.62 89 GLU A CA 1
ATOM 715 C C . GLU A 1 89 ? 3.854 6.109 -15.470 1.00 97.62 89 GLU A C 1
ATOM 717 O O . GLU A 1 89 ? 4.612 6.427 -16.386 1.00 97.62 89 GLU A O 1
ATOM 722 N N . THR A 1 90 ? 4.253 6.141 -14.196 1.00 97.31 90 THR A N 1
ATOM 723 C CA . THR A 1 90 ? 5.576 6.625 -13.775 1.00 97.31 90 THR A CA 1
ATOM 724 C C . THR A 1 90 ? 6.719 5.836 -14.414 1.00 97.31 90 THR A C 1
ATOM 726 O O . THR A 1 90 ? 7.712 6.443 -14.833 1.00 97.31 90 THR A O 1
ATOM 729 N N . ILE A 1 91 ? 6.596 4.508 -14.517 1.00 96.56 91 ILE A N 1
ATOM 730 C CA . ILE A 1 91 ? 7.586 3.646 -15.175 1.00 96.56 91 ILE A CA 1
ATOM 731 C C . ILE A 1 91 ? 7.706 3.998 -16.657 1.00 96.56 91 ILE A C 1
ATOM 733 O O . ILE A 1 91 ? 8.828 4.101 -17.154 1.00 96.56 91 ILE A O 1
ATOM 737 N N . ARG A 1 92 ? 6.586 4.220 -17.358 1.00 97.00 92 ARG A N 1
ATOM 738 C CA . ARG A 1 92 ? 6.594 4.639 -18.770 1.00 97.00 92 ARG A CA 1
ATOM 739 C C . ARG A 1 92 ? 7.277 5.997 -18.941 1.00 97.00 92 ARG A C 1
ATOM 741 O O . ARG A 1 92 ? 8.171 6.115 -19.774 1.00 97.00 92 ARG A O 1
ATOM 748 N N . THR A 1 93 ? 6.947 6.973 -18.097 1.00 97.31 93 THR A N 1
ATOM 749 C CA . THR A 1 93 ? 7.552 8.316 -18.131 1.00 97.31 93 THR A CA 1
ATOM 750 C C . THR A 1 93 ? 9.059 8.295 -17.848 1.00 97.31 93 THR A C 1
ATOM 752 O O . THR A 1 93 ? 9.811 9.059 -18.445 1.00 97.31 93 THR A O 1
ATOM 755 N N . HIS A 1 94 ? 9.536 7.393 -16.984 1.00 96.12 94 HIS A N 1
ATOM 756 C CA . HIS A 1 94 ? 10.954 7.291 -16.601 1.00 96.12 94 HIS A CA 1
ATOM 757 C C . HIS A 1 94 ? 11.627 6.025 -17.154 1.00 96.12 94 HIS A C 1
ATOM 759 O O . HIS A 1 94 ? 12.548 5.476 -16.537 1.00 96.12 94 HIS A O 1
ATOM 765 N N . ALA A 1 95 ? 11.184 5.537 -18.316 1.00 96.38 95 ALA A N 1
ATOM 766 C CA . ALA A 1 95 ? 11.538 4.204 -18.801 1.00 96.38 95 ALA A CA 1
ATOM 767 C C . ALA A 1 95 ? 13.053 3.982 -18.943 1.00 96.38 95 ALA A C 1
ATOM 769 O O . ALA A 1 95 ? 13.547 2.900 -18.627 1.00 96.38 95 ALA A O 1
ATOM 770 N N . ARG A 1 96 ? 13.819 5.001 -19.361 1.00 96.69 96 ARG A N 1
ATOM 771 C CA . ARG A 1 96 ? 15.289 4.914 -19.446 1.00 96.69 96 ARG A CA 1
ATOM 772 C C . ARG A 1 96 ? 15.920 4.657 -18.075 1.00 96.69 96 ARG A C 1
ATOM 774 O O . ARG A 1 96 ? 16.725 3.737 -17.946 1.00 96.69 96 ARG A O 1
ATOM 781 N N . SER A 1 97 ? 15.532 5.426 -17.059 1.00 94.94 97 SER A N 1
ATOM 782 C CA . SER A 1 97 ? 16.043 5.284 -15.690 1.00 94.94 97 SER A CA 1
ATOM 783 C C . SER A 1 97 ? 15.677 3.925 -15.093 1.00 94.94 97 SER A C 1
ATOM 785 O O . SER A 1 97 ? 16.525 3.268 -14.494 1.00 94.94 97 SER A O 1
ATOM 787 N N . PHE A 1 98 ? 14.444 3.455 -15.309 1.00 95.81 98 PHE A N 1
ATOM 788 C CA . PHE A 1 98 ? 14.012 2.136 -14.841 1.00 95.81 98 PHE A CA 1
ATOM 789 C C . PHE A 1 98 ? 14.713 0.979 -15.564 1.00 95.81 98 PHE A C 1
ATOM 791 O O . PHE A 1 98 ? 15.061 -0.011 -14.920 1.00 95.81 98 PHE A O 1
ATOM 798 N N . ARG A 1 99 ? 14.986 1.099 -16.872 1.00 97.19 99 ARG A N 1
ATOM 799 C CA . ARG A 1 99 ? 15.804 0.115 -17.604 1.00 97.19 99 ARG A CA 1
ATOM 800 C C . ARG A 1 99 ? 17.225 0.037 -17.048 1.00 97.19 99 ARG A C 1
ATOM 802 O O . ARG A 1 99 ? 17.709 -1.066 -16.813 1.00 97.19 99 ARG A O 1
ATOM 809 N N . ALA A 1 100 ? 17.856 1.181 -16.782 1.00 96.00 100 ALA A N 1
ATOM 810 C CA . ALA A 1 100 ? 19.184 1.224 -16.171 1.00 96.00 100 ALA A CA 1
ATOM 811 C C . ALA A 1 100 ? 19.186 0.586 -14.770 1.00 96.00 100 ALA A C 1
ATOM 813 O O . ALA A 1 100 ? 20.036 -0.251 -14.473 1.00 96.00 100 ALA A O 1
ATOM 814 N N . LEU A 1 101 ? 18.183 0.899 -13.941 1.00 94.62 101 LEU A N 1
ATOM 815 C CA . LEU A 1 101 ? 18.029 0.301 -12.613 1.00 94.62 101 LEU A CA 1
ATOM 816 C C . LEU A 1 101 ? 17.837 -1.223 -12.682 1.00 94.62 101 LEU A C 1
ATOM 818 O O . LEU A 1 101 ? 18.438 -1.956 -11.897 1.00 94.62 101 LEU A O 1
ATOM 822 N N . LYS A 1 102 ? 17.037 -1.717 -13.637 1.00 96.12 102 LYS A N 1
ATOM 823 C CA . LYS A 1 102 ? 16.844 -3.157 -13.866 1.00 96.12 102 LYS A CA 1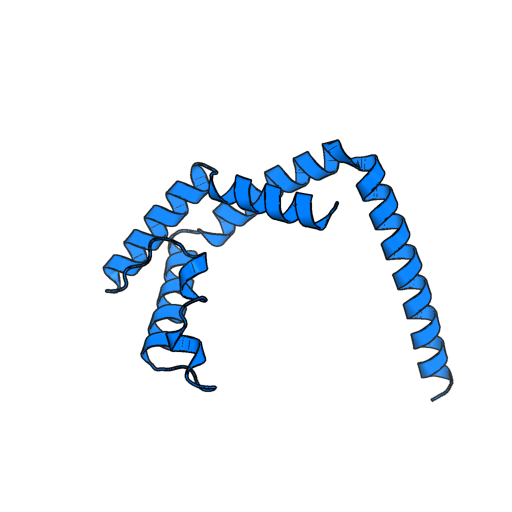
ATOM 824 C C . LYS A 1 102 ? 18.155 -3.841 -14.258 1.00 96.12 102 LYS A C 1
ATOM 826 O O . LYS A 1 102 ? 18.476 -4.882 -13.688 1.00 96.12 102 LYS A O 1
ATOM 831 N N . ALA A 1 103 ? 18.909 -3.258 -15.190 1.00 97.94 103 ALA A N 1
ATOM 832 C CA . ALA A 1 103 ? 20.193 -3.798 -15.631 1.00 97.94 103 ALA A CA 1
ATOM 833 C C . ALA A 1 103 ? 21.207 -3.861 -14.479 1.00 97.94 103 ALA A C 1
ATOM 835 O O . ALA A 1 103 ? 21.850 -4.895 -14.286 1.00 97.94 103 ALA A O 1
ATOM 836 N N . ALA A 1 104 ? 21.281 -2.801 -13.666 1.00 96.88 104 ALA A N 1
ATOM 837 C CA . ALA A 1 104 ? 22.091 -2.784 -12.454 1.00 96.88 104 ALA A CA 1
ATOM 838 C C . ALA A 1 104 ? 21.659 -3.907 -11.500 1.00 96.88 104 ALA A C 1
ATOM 840 O O . ALA A 1 104 ? 22.461 -4.784 -11.204 1.00 96.88 104 ALA A O 1
ATOM 841 N N . LYS A 1 105 ? 20.379 -3.985 -11.110 1.00 97.19 105 LYS A N 1
ATOM 842 C CA . LYS A 1 105 ? 19.880 -5.061 -10.231 1.00 97.19 105 LYS A CA 1
ATOM 843 C C . LYS A 1 105 ? 20.261 -6.458 -10.740 1.00 97.19 105 LYS A C 1
ATOM 845 O O . LYS A 1 105 ? 20.726 -7.288 -9.968 1.00 97.19 105 LYS A O 1
ATOM 850 N N . GLN A 1 106 ? 20.090 -6.719 -12.035 1.00 98.44 106 GLN A N 1
ATOM 851 C CA . GLN A 1 106 ? 20.436 -8.009 -12.638 1.00 98.44 106 GLN A CA 1
ATOM 852 C C . GLN A 1 106 ? 21.939 -8.310 -12.587 1.00 98.44 106 GLN A C 1
ATOM 854 O O . GLN A 1 106 ? 22.323 -9.460 -12.394 1.00 98.44 106 GLN A O 1
ATOM 859 N N . HIS A 1 107 ? 22.793 -7.300 -12.762 1.00 98.25 107 HIS A N 1
ATOM 860 C CA . HIS A 1 107 ? 24.237 -7.467 -12.623 1.00 98.25 107 HIS A CA 1
ATOM 861 C C . HIS A 1 107 ? 24.619 -7.884 -11.196 1.00 98.25 107 HIS A C 1
ATOM 863 O O . HIS A 1 107 ? 25.389 -8.827 -11.026 1.00 98.25 107 HIS A O 1
ATOM 869 N N . TRP A 1 108 ? 24.032 -7.232 -10.189 1.00 98.00 108 TRP A N 1
ATOM 870 C CA . TRP A 1 108 ? 24.296 -7.520 -8.778 1.00 98.00 108 TRP A CA 1
ATOM 871 C C . TRP A 1 108 ? 23.821 -8.918 -8.376 1.00 98.00 108 TRP A C 1
ATOM 873 O O . TRP A 1 108 ? 24.566 -9.641 -7.723 1.00 98.00 108 TRP A O 1
ATOM 883 N N . LEU A 1 109 ? 22.630 -9.331 -8.824 1.00 98.44 109 LEU A N 1
ATOM 884 C CA . LEU A 1 109 ? 22.115 -10.682 -8.566 1.00 98.44 109 LEU A CA 1
ATOM 885 C C . LEU A 1 109 ? 23.041 -11.758 -9.143 1.00 98.44 109 LEU A C 1
ATOM 887 O O . LEU A 1 109 ? 23.474 -12.637 -8.412 1.00 98.44 109 LEU A O 1
ATOM 891 N N . ARG A 1 110 ? 23.465 -11.619 -10.406 1.00 98.19 110 ARG A N 1
ATOM 892 C CA . ARG A 1 110 ? 24.422 -12.561 -11.013 1.00 98.19 110 ARG A CA 1
ATOM 893 C C . ARG A 1 110 ? 25.755 -12.628 -10.268 1.00 98.19 110 ARG A C 1
ATOM 895 O O . ARG A 1 110 ? 26.403 -13.668 -10.267 1.00 98.19 110 ARG A O 1
ATOM 902 N N . ALA A 1 111 ? 26.215 -11.514 -9.702 1.00 97.56 111 ALA A N 1
ATOM 903 C CA . ALA A 1 111 ? 27.432 -11.506 -8.900 1.00 97.56 111 ALA A CA 1
ATOM 904 C C . ALA A 1 111 ? 27.236 -12.250 -7.571 1.00 97.56 111 ALA A C 1
ATOM 906 O O . ALA A 1 111 ? 28.090 -13.059 -7.214 1.00 97.56 111 ALA A O 1
ATOM 907 N N . ALA A 1 112 ? 26.108 -12.024 -6.892 1.00 97.81 112 ALA A N 1
ATOM 908 C CA . ALA A 1 112 ? 25.753 -12.729 -5.664 1.00 97.81 112 ALA A CA 1
ATOM 909 C C . ALA A 1 112 ? 25.631 -14.244 -5.893 1.00 97.81 112 ALA A C 1
ATOM 911 O O . ALA A 1 112 ? 26.248 -15.012 -5.159 1.00 97.81 112 ALA A O 1
ATOM 912 N N . ASP A 1 113 ? 24.940 -14.664 -6.957 1.00 97.88 113 ASP A N 1
ATOM 913 C CA . ASP A 1 113 ? 24.769 -16.081 -7.304 1.00 97.88 113 ASP A CA 1
ATOM 914 C C . ASP A 1 113 ? 26.119 -16.788 -7.488 1.00 97.88 113 ASP A C 1
ATOM 916 O O . ASP A 1 113 ? 26.316 -17.896 -6.997 1.00 97.88 113 ASP A O 1
ATOM 920 N N . ARG A 1 114 ? 27.098 -16.128 -8.127 1.00 96.75 114 ARG A N 1
ATOM 921 C CA . ARG A 1 114 ? 28.456 -16.681 -8.283 1.00 96.75 114 ARG A CA 1
ATOM 922 C C . ARG A 1 114 ? 29.184 -16.866 -6.955 1.00 96.75 114 ARG A C 1
ATOM 924 O O . ARG A 1 114 ? 29.935 -17.824 -6.817 1.00 96.75 114 ARG A O 1
ATOM 931 N N . VAL A 1 115 ? 29.017 -15.944 -6.009 1.00 96.75 115 VAL A N 1
ATOM 932 C CA . VAL A 1 115 ? 29.655 -16.045 -4.686 1.00 96.75 115 VAL A CA 1
ATOM 933 C C . VAL A 1 115 ? 29.026 -17.177 -3.879 1.00 96.75 115 VAL A C 1
ATOM 935 O O . VAL A 1 115 ? 29.751 -17.964 -3.278 1.00 96.75 115 VAL A O 1
ATOM 938 N N . LEU A 1 116 ?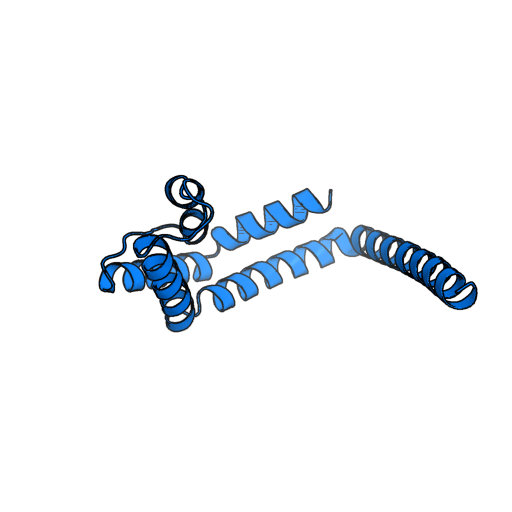 27.696 -17.283 -3.902 1.00 96.75 116 LEU A N 1
ATOM 939 C CA . LEU A 1 116 ? 26.972 -18.352 -3.215 1.00 96.75 116 LEU A CA 1
ATOM 940 C C . LEU A 1 116 ? 27.332 -19.725 -3.789 1.00 96.75 116 LEU A C 1
ATOM 942 O O . LEU A 1 116 ? 27.713 -20.606 -3.029 1.00 96.75 116 LEU A O 1
ATOM 946 N N . ALA A 1 117 ? 27.331 -19.869 -5.116 1.00 95.19 117 ALA A N 1
ATOM 947 C CA . ALA A 1 117 ? 27.693 -21.123 -5.773 1.00 95.19 117 ALA A CA 1
ATOM 948 C C . ALA A 1 117 ? 29.131 -21.573 -5.463 1.00 95.19 117 ALA A C 1
ATOM 950 O O . ALA A 1 117 ? 29.370 -22.760 -5.280 1.00 95.19 117 ALA A O 1
ATOM 951 N N . ARG A 1 118 ? 30.091 -20.639 -5.373 1.00 91.50 118 ARG A N 1
ATOM 952 C CA . ARG A 1 118 ? 31.467 -20.960 -4.951 1.00 91.50 118 ARG A CA 1
ATOM 953 C C . ARG A 1 118 ? 31.515 -21.441 -3.505 1.00 91.50 118 ARG A C 1
ATOM 955 O O . ARG A 1 118 ? 32.093 -22.480 -3.236 1.00 91.50 118 ARG A O 1
ATOM 962 N N . ARG A 1 119 ? 30.849 -20.726 -2.593 1.00 89.62 119 ARG A N 1
ATOM 963 C CA . ARG A 1 119 ? 30.796 -21.100 -1.173 1.00 89.62 119 ARG A CA 1
ATOM 964 C C . ARG A 1 119 ? 30.190 -22.487 -0.962 1.00 89.62 119 ARG A C 1
ATOM 966 O O . ARG A 1 119 ? 30.628 -23.201 -0.070 1.00 89.62 119 ARG A O 1
ATOM 973 N N . ASP A 1 120 ? 29.175 -22.834 -1.744 1.00 86.81 120 ASP A N 1
ATOM 974 C CA . ASP A 1 120 ? 28.522 -24.139 -1.655 1.00 86.81 120 ASP A CA 1
ATOM 975 C C . ASP A 1 120 ? 29.377 -25.259 -2.279 1.00 86.81 120 ASP A C 1
ATOM 977 O O . ASP A 1 120 ? 29.220 -26.408 -1.891 1.00 86.81 120 ASP A O 1
ATOM 981 N N . ALA A 1 121 ? 30.291 -24.938 -3.204 1.00 80.62 121 ALA A N 1
ATOM 982 C CA . ALA A 1 121 ? 31.258 -25.886 -3.767 1.00 80.62 121 ALA A CA 1
ATOM 983 C C . ALA A 1 121 ? 32.492 -26.108 -2.869 1.00 80.62 121 ALA A C 1
ATOM 985 O O . ALA A 1 121 ? 33.116 -27.162 -2.947 1.00 80.62 121 ALA A O 1
ATOM 986 N N . ASP A 1 122 ? 32.837 -25.126 -2.032 1.00 75.62 122 ASP A N 1
ATOM 987 C CA . ASP A 1 122 ? 33.959 -25.182 -1.081 1.00 75.62 122 ASP A CA 1
ATOM 988 C C . ASP A 1 122 ? 33.578 -25.829 0.274 1.00 75.62 122 ASP A C 1
ATOM 990 O O . ASP A 1 122 ? 34.412 -25.899 1.181 1.00 75.62 122 ASP A O 1
ATOM 994 N N . ARG A 1 123 ? 32.318 -26.251 0.444 1.00 66.19 123 ARG A N 1
ATOM 995 C CA . ARG A 1 123 ? 31.771 -26.883 1.655 1.00 66.19 123 ARG A CA 1
ATOM 996 C C . ARG A 1 123 ? 31.561 -28.378 1.439 1.00 66.19 123 ARG A C 1
ATOM 998 O O . ARG A 1 123 ? 31.830 -29.124 2.406 1.00 66.19 123 ARG A O 1
#

Secondary structure (DSSP, 8-state):
-HHHHHHHHHHHHHH-HHHHHHHHHHHHHHHHTT---S-SSTTT--TTGGG-SS--HHHHHHHHHHHHHHHHHTHHHHHHHHHHHHHHHHHHHTHHHHHHHHHHHHHHHHHHHHHHHHHHH--

Radius of gyration: 20.58 Å; Cα contacts (8 Å, |Δi|>4): 69; chains: 1; bounding box: 55×37×44 Å

Sequence (123 aa):
MFNRLVTRDFERSRRDAAVRRGVRAWSACLRAEGLRHTDPLSVADKPVWARSSRPSPEEIRTAVADVRCKGRTRLAEIWRTAEARLQTETIRTHARSFRALKAAKQHWLRAADRVLARRDADR

Foldseek 3Di:
DVVVLLVVLLVVLCVDPLLQVLLVQLQVQCVVVVHHDSDLVVLVVDVVQVPDPDGDPVNVSSVVSSVVSCVVSVNVVSSCVSSVVSVVVVCVVCVVVVVVVVVVVVVVVVVVVVVVVVVVVVD